Protein AF-A0A377LZ74-F1 (afdb_monomer)

Mean predicted aligned error: 5.1 Å

Nearest PDB structures (foldseek):
  7php-assembly1_A  TM=9.076E-01  e=4.133E-02  Vibrio cholerae RC385
  6z70-assembly1_A  TM=9.208E-01  e=5.095E-02  Aquifex aeolicus VF5
  6fv7-assembly1_B  TM=9.229E-01  e=6.618E-02  Aquifex aeolicus VF5

Structure (mmCIF, N/CA/C/O backbone):
data_AF-A0A377LZ74-F1
#
_entry.id   AF-A0A377LZ74-F1
#
loop_
_atom_site.group_PDB
_atom_site.id
_atom_site.type_symbol
_atom_site.label_atom_id
_atom_site.label_alt_id
_atom_site.label_comp_id
_atom_site.label_asym_id
_atom_site.label_entity_id
_atom_site.label_seq_id
_atom_site.pdbx_PDB_ins_code
_atom_site.Cartn_x
_atom_site.Cartn_y
_atom_site.Cartn_z
_atom_site.occupancy
_atom_site.B_iso_or_equiv
_atom_site.auth_seq_id
_atom_site.auth_comp_id
_atom_site.auth_asym_id
_atom_site.auth_atom_id
_atom_site.pdbx_PDB_model_num
ATOM 1 N N . MET A 1 1 ? 7.540 -11.744 26.910 1.00 52.34 1 MET A N 1
ATOM 2 C CA . MET A 1 1 ? 6.589 -11.656 25.779 1.00 52.34 1 MET A CA 1
ATOM 3 C C . MET A 1 1 ? 6.046 -10.232 25.744 1.00 52.34 1 MET A C 1
ATOM 5 O O . MET A 1 1 ? 5.077 -9.950 26.429 1.00 52.34 1 MET A O 1
ATOM 9 N N . VAL A 1 2 ? 6.715 -9.321 25.028 1.00 64.06 2 VAL A N 1
ATOM 10 C CA . VAL A 1 2 ? 6.489 -7.856 25.119 1.00 64.06 2 VAL A CA 1
ATOM 11 C C . VAL A 1 2 ? 5.058 -7.429 24.738 1.00 64.06 2 VAL A C 1
ATOM 13 O O . VAL A 1 2 ? 4.565 -6.429 25.237 1.00 64.06 2 VAL A O 1
ATOM 16 N N . ALA A 1 3 ? 4.344 -8.213 23.923 1.00 61.88 3 ALA A N 1
ATOM 17 C CA . ALA A 1 3 ? 2.965 -7.913 23.517 1.00 61.88 3 ALA A CA 1
ATOM 18 C C . ALA A 1 3 ? 1.879 -8.354 24.527 1.00 61.88 3 ALA A C 1
ATOM 20 O O . ALA A 1 3 ? 0.712 -7.994 24.372 1.00 61.88 3 ALA A O 1
ATOM 21 N N . GLY A 1 4 ? 2.228 -9.149 25.548 1.00 67.88 4 GLY A N 1
ATOM 22 C CA . GLY A 1 4 ? 1.252 -9.683 26.507 1.00 67.88 4 GLY A CA 1
ATOM 23 C C . GLY A 1 4 ? 0.618 -8.600 27.383 1.00 67.88 4 GLY A C 1
ATOM 24 O O . GLY A 1 4 ? -0.591 -8.635 27.615 1.00 67.88 4 GLY A O 1
ATOM 25 N N . GLU A 1 5 ? 1.422 -7.613 27.783 1.00 78.31 5 GLU A N 1
ATOM 26 C CA . GLU A 1 5 ? 1.071 -6.538 28.724 1.00 78.31 5 GLU A CA 1
ATOM 27 C C . GLU A 1 5 ? 0.351 -5.345 28.070 1.00 78.31 5 GLU A C 1
ATOM 29 O O . GLU A 1 5 ? -0.051 -4.414 28.763 1.00 78.31 5 GLU A O 1
ATOM 34 N N . ALA A 1 6 ? 0.168 -5.351 26.744 1.00 80.31 6 ALA A N 1
ATOM 35 C CA . ALA A 1 6 ? -0.540 -4.278 26.051 1.00 80.31 6 ALA A CA 1
ATOM 36 C C . ALA A 1 6 ? -2.033 -4.249 26.430 1.00 80.31 6 ALA A C 1
ATOM 38 O O . ALA A 1 6 ? -2.666 -5.302 26.585 1.00 80.31 6 ALA A O 1
ATOM 39 N N . THR A 1 7 ? -2.600 -3.042 26.530 1.00 86.56 7 THR A N 1
ATOM 40 C CA . THR A 1 7 ? -4.037 -2.835 26.749 1.00 86.56 7 THR A CA 1
ATOM 41 C C . THR A 1 7 ? -4.852 -3.469 25.620 1.00 86.56 7 THR A C 1
ATOM 43 O O . THR A 1 7 ? -4.392 -3.564 24.479 1.00 86.56 7 THR A O 1
ATOM 46 N N . ASN A 1 8 ? -6.074 -3.913 25.929 1.00 86.75 8 ASN A N 1
ATOM 47 C CA . ASN A 1 8 ? -6.950 -4.555 24.939 1.00 86.75 8 ASN A CA 1
ATOM 48 C C . ASN A 1 8 ? -7.214 -3.643 23.729 1.00 86.75 8 ASN A C 1
ATOM 50 O O . ASN A 1 8 ? -7.188 -4.103 22.597 1.00 86.75 8 ASN A O 1
ATOM 54 N N . GLU A 1 9 ? -7.322 -2.337 23.958 1.00 86.31 9 GLU A N 1
ATOM 55 C CA . GLU A 1 9 ? -7.543 -1.335 22.913 1.00 86.31 9 GLU A CA 1
ATOM 56 C C . GLU A 1 9 ? -6.394 -1.263 21.889 1.00 86.31 9 GLU A C 1
ATOM 58 O O . GLU A 1 9 ? -6.622 -1.178 20.684 1.00 86.31 9 GLU A O 1
ATOM 63 N N . VAL A 1 10 ? -5.138 -1.394 22.336 1.00 86.25 10 VAL A N 1
ATOM 64 C CA . VAL A 1 10 ? -3.976 -1.450 21.429 1.00 86.25 10 VAL A CA 1
ATOM 65 C C . VAL A 1 10 ? -3.977 -2.746 20.619 1.00 86.25 10 VAL A C 1
ATOM 67 O O . VAL A 1 10 ? -3.599 -2.738 19.447 1.00 86.25 10 VAL A O 1
ATOM 70 N N . LYS A 1 11 ? -4.405 -3.859 21.225 1.00 86.56 11 LYS A N 1
ATOM 71 C CA . LYS A 1 11 ? -4.501 -5.157 20.542 1.00 86.56 11 LYS A CA 1
ATOM 72 C C . LYS A 1 11 ? -5.573 -5.130 19.451 1.00 86.56 11 LYS A C 1
ATOM 74 O O . LYS A 1 11 ? -5.296 -5.603 18.352 1.00 86.56 11 LYS A O 1
ATOM 79 N N . ASP A 1 12 ? -6.724 -4.516 19.712 1.00 87.56 12 ASP A N 1
ATOM 80 C CA . ASP A 1 12 ? -7.816 -4.388 18.737 1.00 87.56 12 ASP A CA 1
ATOM 81 C C . ASP A 1 12 ? -7.434 -3.484 17.557 1.00 87.56 12 ASP A C 1
ATOM 83 O O . ASP A 1 12 ? -7.675 -3.822 16.392 1.00 87.56 12 ASP A O 1
ATOM 87 N N . LEU A 1 13 ? -6.752 -2.367 17.830 1.00 86.38 13 LEU A N 1
ATOM 88 C CA . LEU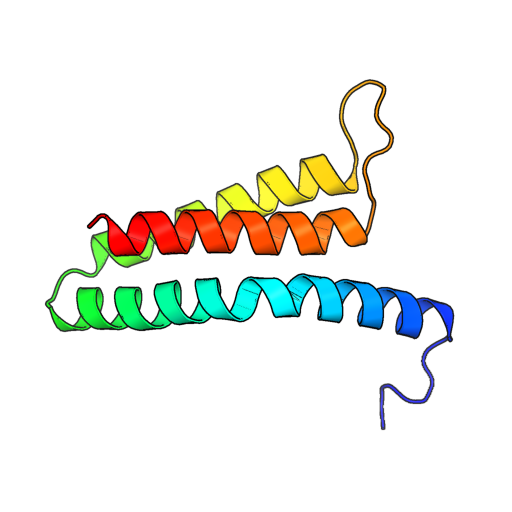 A 1 13 ? -6.197 -1.511 16.780 1.00 86.38 13 LEU A CA 1
ATOM 89 C C . LEU A 1 13 ? -5.166 -2.272 15.939 1.00 86.38 13 LEU A C 1
ATOM 91 O O . LEU A 1 13 ? -5.257 -2.282 14.711 1.00 86.38 13 LEU A O 1
ATOM 95 N N . ALA A 1 14 ? -4.212 -2.950 16.583 1.00 86.12 14 ALA A N 1
ATOM 96 C CA . ALA A 1 14 ? -3.196 -3.734 15.889 1.00 86.12 14 ALA A CA 1
ATOM 97 C C . ALA A 1 14 ? -3.808 -4.846 15.025 1.00 86.12 14 ALA A C 1
ATOM 99 O O . ALA A 1 14 ? -3.365 -5.032 13.891 1.00 86.12 14 ALA A O 1
ATOM 100 N N . LEU A 1 15 ? -4.836 -5.543 15.525 1.00 88.62 15 LEU A N 1
ATOM 101 C CA . LEU A 1 15 ? -5.579 -6.549 14.766 1.00 88.62 15 LEU A CA 1
ATOM 102 C C . LEU A 1 15 ? -6.200 -5.930 13.514 1.00 88.62 15 LEU A C 1
ATOM 104 O O . LEU A 1 15 ? -5.929 -6.399 12.413 1.00 88.62 15 LEU A O 1
ATOM 108 N N . THR A 1 16 ? -6.926 -4.824 13.675 1.00 87.00 16 THR A N 1
ATOM 109 C CA . THR A 1 16 ? -7.551 -4.100 12.560 1.00 87.00 16 THR A CA 1
ATOM 110 C C . THR A 1 16 ? -6.515 -3.719 11.499 1.00 87.00 16 THR A C 1
ATOM 112 O O . THR A 1 16 ? -6.704 -3.938 10.306 1.00 87.00 16 THR A O 1
ATOM 115 N N . TYR A 1 17 ? -5.365 -3.183 11.907 1.00 84.50 17 TYR A N 1
ATOM 116 C CA . TYR A 1 17 ? -4.313 -2.814 10.960 1.00 84.50 17 TYR A CA 1
ATOM 117 C C . TYR A 1 17 ? -3.665 -4.016 10.279 1.00 84.50 17 TYR A C 1
ATOM 119 O O . TYR A 1 17 ? -3.337 -3.942 9.092 1.00 84.50 17 TYR A O 1
ATOM 127 N N . LEU A 1 18 ? -3.480 -5.122 11.001 1.00 86.88 18 LEU A N 1
ATOM 128 C CA . LEU A 1 18 ? -2.967 -6.361 10.428 1.00 86.88 18 LEU A CA 1
ATOM 129 C C . LEU A 1 18 ? -3.938 -6.929 9.394 1.00 86.88 18 LEU A C 1
ATOM 131 O O . LEU A 1 18 ? -3.496 -7.247 8.294 1.00 86.88 18 LEU A O 1
ATO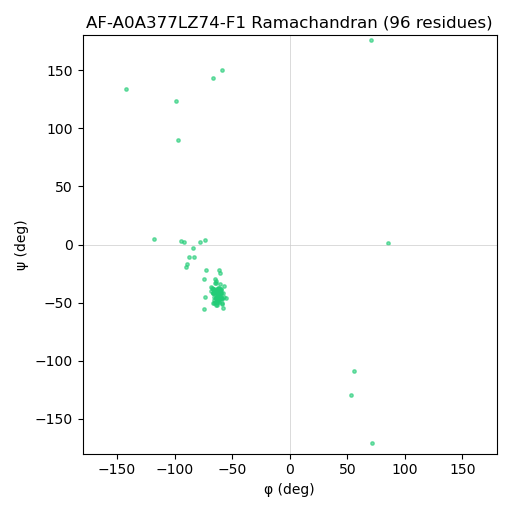M 135 N N . GLU A 1 19 ? -5.238 -6.983 9.688 1.00 88.38 19 GLU A N 1
ATOM 136 C CA . GLU A 1 19 ? -6.270 -7.434 8.744 1.00 88.38 19 GLU A CA 1
ATOM 137 C C . GLU A 1 19 ? -6.248 -6.611 7.454 1.00 88.38 19 GLU A C 1
ATOM 139 O O . GLU A 1 19 ? -6.220 -7.161 6.351 1.00 88.38 19 GLU A O 1
ATOM 144 N N . MET A 1 20 ? -6.146 -5.289 7.583 1.00 84.50 20 MET A N 1
ATOM 145 C CA . MET A 1 20 ? -6.049 -4.394 6.432 1.00 84.50 20 MET A CA 1
ATOM 146 C C . MET A 1 20 ? -4.735 -4.586 5.671 1.00 84.50 20 MET A C 1
ATOM 148 O O . MET A 1 20 ? -4.722 -4.655 4.444 1.00 84.50 20 MET A O 1
ATOM 152 N N . THR A 1 21 ? -3.620 -4.739 6.386 1.00 86.12 21 THR A N 1
ATOM 153 C CA . THR A 1 21 ? -2.302 -4.972 5.781 1.00 86.12 21 THR A CA 1
ATOM 154 C C . THR A 1 21 ? -2.253 -6.304 5.040 1.00 86.12 21 THR A C 1
ATOM 156 O O . THR A 1 21 ? -1.584 -6.391 4.005 1.00 86.12 21 THR A O 1
ATOM 159 N N . VAL A 1 22 ? -2.975 -7.327 5.506 1.00 90.94 22 VAL A N 1
ATOM 160 C CA . VAL A 1 22 ? -2.989 -8.649 4.873 1.00 90.94 22 VAL A CA 1
ATOM 161 C C . VAL A 1 22 ? -3.476 -8.576 3.426 1.00 90.94 22 VAL A C 1
ATOM 163 O O . VAL A 1 22 ? -2.883 -9.197 2.542 1.00 90.94 22 VAL A O 1
ATOM 166 N N . LEU A 1 23 ? -4.469 -7.729 3.148 1.00 91.31 23 LEU A N 1
ATOM 167 C CA . LEU A 1 23 ? -4.995 -7.501 1.797 1.00 91.31 23 LEU A CA 1
ATOM 168 C C . LEU A 1 23 ? -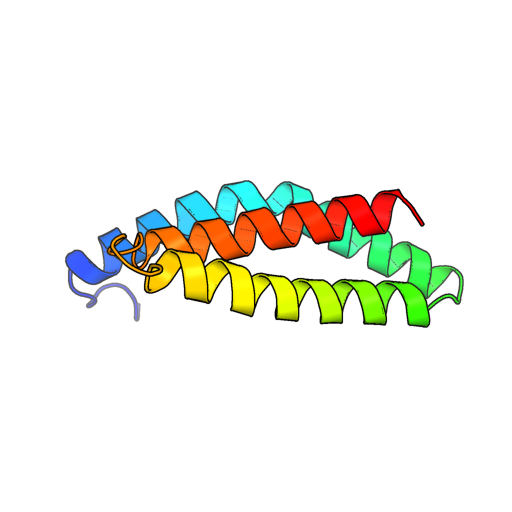3.947 -6.940 0.823 1.00 91.31 23 LEU A C 1
ATOM 170 O O . LEU A 1 23 ? -4.083 -7.077 -0.395 1.00 91.31 23 LEU A O 1
ATOM 174 N N . SER A 1 24 ? -2.889 -6.322 1.349 1.00 91.62 24 SER A N 1
ATOM 175 C CA . SER A 1 24 ? -1.804 -5.740 0.561 1.00 91.62 24 SER A CA 1
ATOM 176 C C . SER A 1 24 ? -0.681 -6.727 0.215 1.00 91.62 24 SER A C 1
ATOM 178 O O . SER A 1 24 ? 0.166 -6.397 -0.618 1.00 91.62 24 SER A O 1
ATOM 180 N N . TYR A 1 25 ? -0.644 -7.927 0.816 1.00 92.88 25 TYR A N 1
ATOM 181 C CA . TYR A 1 25 ? 0.428 -8.903 0.573 1.00 92.88 25 TYR A CA 1
ATOM 182 C C . TYR A 1 25 ? 0.555 -9.354 -0.889 1.00 92.88 25 TYR A C 1
ATOM 184 O O . TYR A 1 25 ? 1.692 -9.413 -1.361 1.00 92.88 25 TYR A O 1
ATOM 192 N N . PRO A 1 26 ? -0.532 -9.619 -1.645 1.00 94.81 26 PRO A N 1
ATOM 193 C CA . PRO A 1 26 ? -0.414 -9.971 -3.061 1.00 94.81 26 PRO A CA 1
ATOM 194 C C . PRO A 1 26 ? 0.278 -8.874 -3.879 1.00 94.81 26 PRO A C 1
ATOM 196 O O . PRO A 1 26 ? 1.219 -9.142 -4.625 1.00 94.81 26 PRO A O 1
ATOM 199 N N . ALA A 1 27 ? -0.121 -7.616 -3.677 1.00 93.56 27 ALA A N 1
ATOM 200 C CA . ALA A 1 27 ? 0.495 -6.471 -4.339 1.00 93.56 27 ALA A CA 1
ATOM 201 C C . ALA A 1 27 ? 1.962 -6.277 -3.917 1.00 93.56 27 ALA A C 1
ATOM 203 O O . ALA A 1 27 ? 2.826 -6.018 -4.755 1.00 93.56 27 ALA A O 1
ATOM 204 N N . ALA A 1 28 ? 2.266 -6.464 -2.629 1.00 92.00 28 ALA A N 1
ATOM 205 C CA . ALA A 1 28 ? 3.633 -6.416 -2.122 1.00 92.00 28 ALA A CA 1
ATOM 206 C C . ALA A 1 28 ? 4.524 -7.497 -2.756 1.00 92.00 28 ALA A C 1
ATOM 208 O O . ALA A 1 28 ? 5.669 -7.210 -3.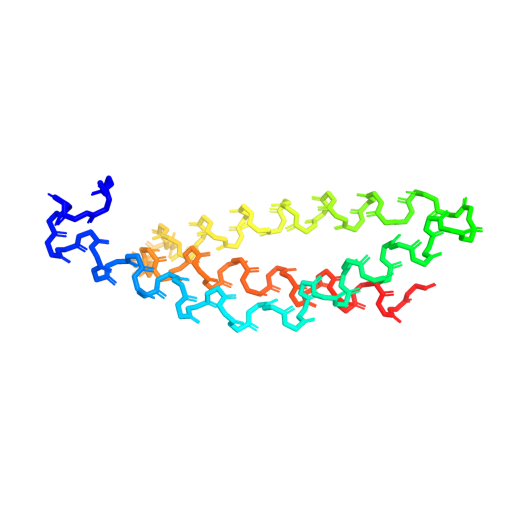103 1.00 92.00 28 ALA A O 1
ATOM 209 N N . ALA A 1 29 ? 4.003 -8.713 -2.947 1.00 95.06 29 ALA A N 1
ATOM 210 C CA . ALA A 1 29 ? 4.724 -9.794 -3.611 1.00 95.06 29 ALA A CA 1
ATOM 211 C C . ALA A 1 29 ? 5.039 -9.446 -5.074 1.00 95.06 29 ALA A C 1
ATOM 213 O O . ALA A 1 29 ? 6.187 -9.585 -5.494 1.00 95.06 29 ALA A O 1
ATOM 214 N N . ILE A 1 30 ? 4.065 -8.917 -5.824 1.00 95.19 30 ILE A N 1
ATOM 215 C CA . ILE A 1 30 ? 4.265 -8.462 -7.212 1.00 95.19 30 ILE A CA 1
ATOM 216 C C . ILE A 1 30 ? 5.341 -7.375 -7.273 1.00 95.19 30 ILE A C 1
ATOM 218 O O . ILE A 1 30 ? 6.293 -7.489 -8.046 1.00 95.19 30 ILE A O 1
ATOM 222 N N . ALA A 1 31 ? 5.228 -6.347 -6.428 1.00 92.00 31 ALA A N 1
ATOM 223 C CA . ALA A 1 31 ? 6.191 -5.255 -6.388 1.00 92.00 31 ALA A CA 1
ATOM 224 C C . ALA A 1 31 ? 7.603 -5.752 -6.032 1.00 92.00 31 ALA A C 1
ATOM 226 O O . ALA A 1 31 ? 8.582 -5.307 -6.633 1.00 92.00 31 ALA A O 1
ATOM 227 N N . LEU A 1 32 ? 7.728 -6.698 -5.096 1.00 93.06 32 LEU A N 1
ATOM 228 C CA . LEU A 1 32 ? 9.014 -7.270 -4.693 1.00 93.06 32 LEU A CA 1
ATOM 229 C C . LEU A 1 32 ? 9.654 -8.089 -5.822 1.00 93.06 32 LEU A C 1
ATOM 231 O O . LEU A 1 32 ? 10.821 -7.865 -6.154 1.00 93.06 32 LEU A O 1
ATOM 235 N N . ILE A 1 33 ? 8.888 -9.007 -6.417 1.00 95.69 33 ILE A N 1
ATOM 236 C CA . ILE A 1 33 ? 9.353 -9.905 -7.480 1.00 95.69 33 ILE A CA 1
ATOM 237 C C . ILE A 1 33 ? 9.700 -9.102 -8.734 1.00 95.69 33 ILE A C 1
ATOM 239 O O . ILE A 1 33 ? 10.813 -9.223 -9.243 1.00 95.69 33 ILE A O 1
ATOM 243 N N . GLY A 1 34 ? 8.799 -8.233 -9.198 1.00 93.56 34 GLY A N 1
ATOM 244 C CA . GLY A 1 34 ? 9.029 -7.431 -10.398 1.00 93.56 34 GLY A CA 1
ATOM 245 C C . GLY A 1 34 ? 10.158 -6.416 -10.219 1.00 93.56 34 GLY A C 1
ATOM 246 O O . GLY A 1 34 ? 11.008 -6.287 -11.098 1.00 93.56 34 GLY A O 1
ATOM 247 N N . SER A 1 35 ? 10.284 -5.792 -9.038 1.00 91.88 35 SER A N 1
ATOM 248 C CA . SER A 1 35 ? 11.464 -4.965 -8.741 1.00 91.88 35 SER A CA 1
ATOM 249 C C . SER A 1 35 ? 12.759 -5.780 -8.786 1.00 91.88 35 SER A C 1
ATOM 251 O O . SER A 1 35 ? 13.789 -5.276 -9.230 1.00 91.88 35 SER A O 1
ATOM 253 N N . GLY A 1 36 ? 12.732 -7.027 -8.305 1.00 92.44 36 GLY A N 1
ATOM 254 C CA . GLY A 1 36 ? 13.862 -7.952 -8.376 1.00 92.44 36 GLY A CA 1
ATOM 255 C C . GLY A 1 36 ? 14.238 -8.309 -9.812 1.00 92.44 36 GLY A C 1
ATOM 256 O O . GLY A 1 36 ? 15.413 -8.219 -10.165 1.00 92.44 36 GLY A O 1
ATOM 257 N N . ALA A 1 37 ? 13.247 -8.634 -10.643 1.00 94.12 37 ALA A N 1
ATOM 258 C CA . ALA A 1 37 ? 13.434 -8.963 -12.053 1.00 94.12 37 ALA A CA 1
ATOM 259 C C . ALA A 1 37 ? 14.041 -7.790 -12.842 1.00 94.12 37 ALA A C 1
ATOM 261 O O . ALA A 1 37 ? 15.052 -7.968 -13.518 1.00 94.12 37 ALA A O 1
ATOM 262 N N . LEU A 1 38 ? 13.496 -6.577 -12.683 1.00 91.38 38 LEU A N 1
ATOM 263 C CA . LEU A 1 38 ? 14.003 -5.368 -13.346 1.00 91.38 38 LEU A CA 1
ATOM 264 C C . LEU A 1 38 ? 15.454 -5.063 -12.956 1.00 91.38 38 LEU A C 1
ATOM 266 O O . LEU A 1 38 ? 16.289 -4.796 -13.823 1.00 91.38 38 LEU A O 1
ATOM 270 N N . ARG A 1 39 ? 15.788 -5.170 -11.661 1.00 92.62 39 ARG A N 1
ATOM 271 C CA . ARG A 1 39 ? 17.175 -5.014 -11.196 1.00 92.62 39 ARG A CA 1
ATOM 272 C C . ARG A 1 39 ? 18.099 -6.087 -11.776 1.00 92.62 39 ARG A C 1
ATOM 274 O O . ARG A 1 39 ? 19.209 -5.753 -12.175 1.00 92.62 39 ARG A O 1
ATOM 281 N N . GLY A 1 40 ? 17.647 -7.341 -11.845 1.00 92.00 40 GLY A N 1
ATOM 282 C CA . GLY A 1 40 ? 18.402 -8.453 -12.434 1.00 92.00 40 GLY A CA 1
ATOM 283 C C . GLY A 1 40 ? 18.656 -8.291 -13.935 1.00 92.00 40 GLY A C 1
ATOM 284 O O . GLY A 1 40 ? 19.711 -8.682 -14.423 1.00 92.00 40 GLY A O 1
ATOM 285 N N . ALA A 1 41 ? 17.740 -7.634 -14.648 1.00 92.06 41 ALA A N 1
ATOM 286 C CA . ALA A 1 41 ? 17.894 -7.262 -16.054 1.00 92.06 41 ALA A CA 1
ATOM 287 C C . ALA A 1 41 ? 18.797 -6.027 -16.278 1.00 92.06 41 ALA A C 1
ATOM 289 O O . ALA A 1 41 ? 18.951 -5.569 -17.407 1.00 92.06 41 ALA A O 1
ATOM 290 N N . GLY A 1 42 ? 19.380 -5.455 -15.216 1.00 91.56 42 GLY A N 1
ATOM 291 C CA . GLY A 1 42 ? 20.232 -4.264 -15.284 1.00 91.56 42 GLY A CA 1
ATOM 292 C C . GLY A 1 42 ? 19.473 -2.932 -15.256 1.00 91.56 42 GLY A C 1
ATOM 293 O O . GLY A 1 42 ? 20.099 -1.872 -15.277 1.00 91.56 42 GLY A O 1
ATOM 294 N N . ASN A 1 43 ? 18.139 -2.947 -15.152 1.00 88.25 43 ASN A N 1
ATOM 295 C CA . ASN A 1 43 ? 17.323 -1.740 -15.056 1.00 88.25 43 ASN A CA 1
ATOM 296 C C . ASN A 1 43 ? 16.982 -1.414 -13.596 1.00 88.25 43 ASN A C 1
ATOM 298 O O . ASN A 1 43 ? 1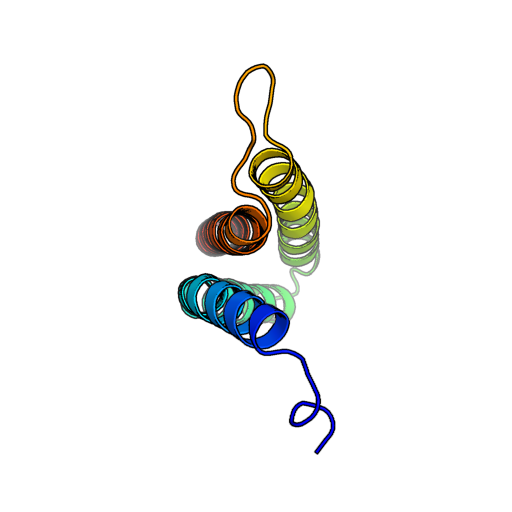5.965 -1.832 -13.045 1.00 88.25 43 ASN A O 1
ATOM 302 N N . THR A 1 44 ? 17.845 -0.632 -12.953 1.00 89.06 44 THR A N 1
ATOM 303 C CA . THR A 1 44 ? 17.686 -0.249 -11.540 1.00 89.06 44 THR A CA 1
ATOM 304 C C . THR A 1 44 ? 16.894 1.043 -11.339 1.00 89.06 44 THR A C 1
ATOM 306 O O . THR A 1 44 ? 16.370 1.276 -10.249 1.00 89.06 44 THR A O 1
ATOM 309 N N . LYS A 1 45 ? 16.768 1.879 -12.377 1.00 91.88 45 LYS A N 1
ATOM 310 C CA . LYS A 1 45 ? 16.117 3.195 -12.279 1.00 91.88 45 LYS A CA 1
ATOM 311 C C . LYS A 1 45 ? 14.601 3.078 -12.156 1.00 91.88 45 LYS A C 1
ATOM 313 O O . LYS A 1 45 ? 14.017 3.729 -11.295 1.00 91.88 45 LYS A O 1
ATOM 318 N N . ILE A 1 46 ? 13.978 2.228 -12.973 1.00 90.25 46 ILE A N 1
ATOM 319 C CA . ILE A 1 46 ? 12.527 1.995 -12.933 1.00 90.25 46 ILE A CA 1
ATOM 320 C C . ILE A 1 46 ? 12.063 1.510 -11.548 1.00 90.25 46 ILE A C 1
ATOM 322 O O . ILE A 1 46 ? 11.220 2.179 -10.947 1.00 90.25 46 ILE A O 1
ATOM 326 N N . PRO A 1 47 ? 12.623 0.428 -10.968 1.00 88.75 47 PRO A N 1
ATOM 327 C CA . PRO A 1 47 ? 12.169 -0.048 -9.665 1.00 88.75 47 PRO A CA 1
ATOM 328 C C . PRO A 1 47 ? 12.433 0.959 -8.538 1.00 88.75 47 PRO A C 1
ATOM 330 O O . PRO A 1 47 ? 11.655 1.008 -7.587 1.00 88.75 47 PRO A O 1
ATOM 333 N N . LEU A 1 48 ? 13.480 1.789 -8.634 1.00 91.50 48 LEU A N 1
ATOM 334 C CA . LEU A 1 48 ? 13.727 2.867 -7.671 1.00 91.50 48 LEU A CA 1
ATOM 335 C C . LEU A 1 48 ? 12.619 3.927 -7.715 1.00 91.50 48 LEU A C 1
ATOM 337 O O . LEU A 1 48 ? 12.070 4.282 -6.673 1.00 91.50 48 LEU A O 1
ATOM 341 N N . LEU A 1 49 ? 12.275 4.406 -8.915 1.00 93.62 49 LEU A N 1
ATOM 342 C CA . LEU A 1 49 ? 11.236 5.420 -9.103 1.00 93.62 49 LEU A CA 1
ATOM 343 C C . LEU A 1 49 ? 9.866 4.909 -8.650 1.00 93.62 49 LEU A C 1
ATOM 345 O O . LEU A 1 49 ? 9.150 5.634 -7.963 1.00 93.62 49 LEU A O 1
ATOM 349 N N . ILE A 1 50 ? 9.529 3.654 -8.963 1.00 92.06 50 ILE A N 1
ATOM 350 C CA . ILE A 1 50 ? 8.252 3.057 -8.552 1.00 92.06 50 ILE A CA 1
ATOM 351 C C . ILE A 1 50 ? 8.184 2.903 -7.029 1.00 92.06 50 ILE A C 1
ATOM 353 O O . ILE A 1 50 ? 7.199 3.316 -6.424 1.00 92.06 50 ILE A O 1
ATOM 357 N N . ASN A 1 51 ? 9.225 2.365 -6.379 1.00 91.44 51 ASN A N 1
ATOM 358 C CA . ASN A 1 51 ? 9.218 2.205 -4.919 1.00 91.44 51 ASN A CA 1
ATOM 359 C C . ASN A 1 51 ? 9.195 3.554 -4.183 1.00 91.44 51 ASN A C 1
ATOM 361 O O . ASN A 1 51 ? 8.485 3.698 -3.185 1.00 91.44 51 ASN A O 1
ATOM 365 N N . GLY A 1 52 ? 9.942 4.547 -4.676 1.00 92.88 52 GLY A N 1
ATOM 366 C CA . GLY A 1 52 ? 9.915 5.905 -4.134 1.00 92.88 52 GLY A CA 1
ATOM 367 C C . GLY A 1 52 ? 8.536 6.550 -4.289 1.00 92.88 52 GLY A C 1
ATOM 368 O O . GLY A 1 52 ? 7.955 7.009 -3.307 1.00 92.88 52 GLY A O 1
ATOM 369 N N . GLY A 1 53 ? 7.971 6.500 -5.499 1.00 93.31 53 GLY A N 1
ATOM 370 C CA . GLY A 1 53 ? 6.631 7.012 -5.790 1.00 93.31 53 GLY A CA 1
ATOM 371 C C . GLY A 1 53 ? 5.541 6.327 -4.966 1.00 93.31 53 GLY A C 1
ATOM 372 O O . GLY A 1 53 ? 4.652 6.997 -4.450 1.00 93.31 53 GLY A O 1
ATOM 373 N N . MET A 1 54 ? 5.646 5.014 -4.756 1.00 93.00 54 MET A N 1
ATOM 374 C CA . MET A 1 54 ? 4.717 4.246 -3.925 1.00 93.00 54 MET A CA 1
ATOM 375 C C . MET A 1 54 ? 4.728 4.703 -2.462 1.00 93.00 54 MET A C 1
ATOM 377 O O . MET A 1 54 ? 3.664 4.801 -1.858 1.00 93.00 54 MET A O 1
ATOM 381 N N . ASN A 1 55 ? 5.897 5.009 -1.888 1.00 92.81 55 ASN A N 1
ATOM 382 C CA . ASN A 1 55 ? 5.978 5.539 -0.522 1.00 92.81 55 ASN A CA 1
ATOM 383 C C . ASN A 1 55 ? 5.388 6.951 -0.427 1.00 92.81 55 ASN A C 1
ATOM 385 O O . ASN A 1 55 ? 4.665 7.248 0.519 1.00 92.81 55 ASN A O 1
ATOM 389 N N . ILE A 1 56 ? 5.637 7.805 -1.424 1.00 96.06 56 ILE A N 1
ATOM 390 C CA . ILE A 1 56 ? 5.047 9.151 -1.473 1.00 96.06 56 ILE A CA 1
ATOM 391 C C . ILE A 1 56 ? 3.519 9.061 -1.572 1.00 96.06 56 ILE A C 1
ATOM 393 O O . ILE A 1 56 ? 2.814 9.699 -0.792 1.00 96.06 56 ILE A O 1
ATOM 397 N N . LEU A 1 57 ? 3.000 8.228 -2.480 1.00 94.12 57 LEU A N 1
ATOM 398 C CA . LEU A 1 57 ? 1.565 7.959 -2.594 1.00 94.12 57 LEU A CA 1
ATOM 399 C C . LEU A 1 57 ? 0.998 7.405 -1.290 1.00 94.12 57 LEU A C 1
ATOM 401 O O . LEU A 1 57 ? -0.058 7.854 -0.854 1.00 94.12 57 LEU A O 1
ATOM 405 N N . ASN A 1 58 ? 1.720 6.500 -0.628 1.00 94.69 58 ASN A N 1
ATOM 406 C CA . ASN A 1 58 ? 1.305 5.965 0.657 1.00 94.69 58 ASN A CA 1
ATOM 407 C C . ASN A 1 58 ? 1.167 7.050 1.717 1.00 94.69 58 ASN A C 1
ATOM 409 O O . ASN A 1 58 ? 0.139 7.085 2.388 1.00 94.69 58 ASN A O 1
ATOM 413 N N . ILE A 1 59 ? 2.136 7.953 1.833 1.00 93.81 59 ILE A N 1
ATOM 414 C CA . ILE A 1 59 ? 2.060 9.061 2.784 1.00 93.81 59 ILE A CA 1
ATOM 415 C C . ILE A 1 59 ? 0.872 9.964 2.448 1.00 93.81 59 ILE A C 1
ATOM 417 O O . ILE A 1 59 ? 0.096 10.285 3.345 1.00 93.81 59 ILE A O 1
ATOM 421 N N . MET A 1 60 ? 0.678 10.329 1.17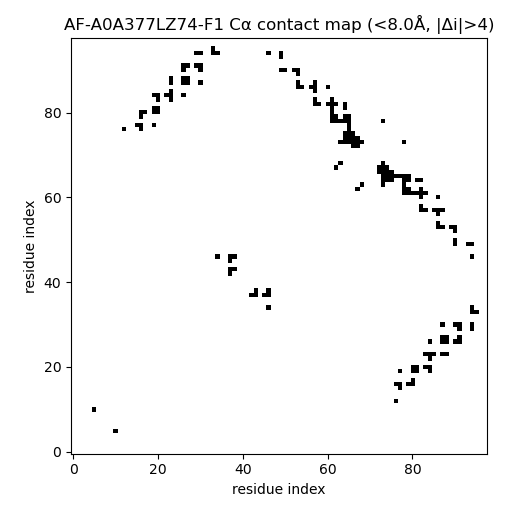7 1.00 95.06 60 MET A N 1
ATOM 422 C CA . MET A 1 60 ? -0.423 11.212 0.774 1.00 95.06 60 MET A CA 1
ATOM 423 C C . MET A 1 60 ? -1.795 10.581 1.026 1.00 95.06 60 MET A C 1
ATOM 425 O O . MET A 1 60 ? -2.632 11.180 1.697 1.00 95.06 60 MET A O 1
ATOM 429 N N . ILE A 1 61 ? -2.017 9.360 0.532 1.00 93.44 61 ILE A N 1
ATOM 430 C CA . ILE A 1 61 ? -3.299 8.661 0.664 1.00 93.44 61 ILE A CA 1
ATOM 431 C C . ILE A 1 61 ? -3.573 8.346 2.134 1.00 93.44 61 ILE A C 1
ATOM 433 O O . ILE A 1 61 ? -4.672 8.609 2.611 1.00 93.44 61 ILE A O 1
ATOM 437 N N . SER A 1 62 ? -2.584 7.836 2.875 1.00 93.12 62 SER A N 1
ATOM 438 C CA . SER A 1 62 ? -2.775 7.530 4.297 1.00 93.12 62 SER A CA 1
ATOM 439 C C . SER A 1 62 ? -3.058 8.797 5.095 1.00 93.12 62 SER A C 1
ATOM 441 O O . SER A 1 62 ? -3.979 8.787 5.894 1.00 93.12 62 SER A O 1
ATOM 443 N N . SER A 1 63 ? -2.353 9.908 4.853 1.00 92.56 63 SER A N 1
ATOM 444 C CA . SER A 1 63 ? -2.621 11.176 5.554 1.00 92.56 63 SER A CA 1
ATOM 445 C C . SER A 1 63 ? -4.051 11.662 5.318 1.00 92.56 63 SER A C 1
ATOM 447 O O . SER A 1 63 ? -4.748 12.003 6.269 1.00 92.56 63 SER A O 1
ATOM 449 N N . VAL A 1 64 ? -4.512 11.626 4.064 1.00 93.75 64 VAL A N 1
ATOM 450 C CA . VAL A 1 64 ? -5.889 11.991 3.697 1.00 93.75 64 VAL A CA 1
ATOM 451 C C . VAL A 1 64 ? -6.910 11.068 4.362 1.00 93.75 64 VAL A C 1
ATOM 453 O O . VAL A 1 64 ? -7.914 11.542 4.883 1.00 93.75 64 VAL A O 1
ATOM 456 N N . LEU A 1 65 ? -6.664 9.756 4.373 1.00 92.50 65 LEU A N 1
ATOM 457 C CA . LEU A 1 65 ? -7.582 8.786 4.971 1.00 92.50 65 LEU A CA 1
ATOM 458 C C . LEU A 1 65 ? -7.559 8.807 6.502 1.00 9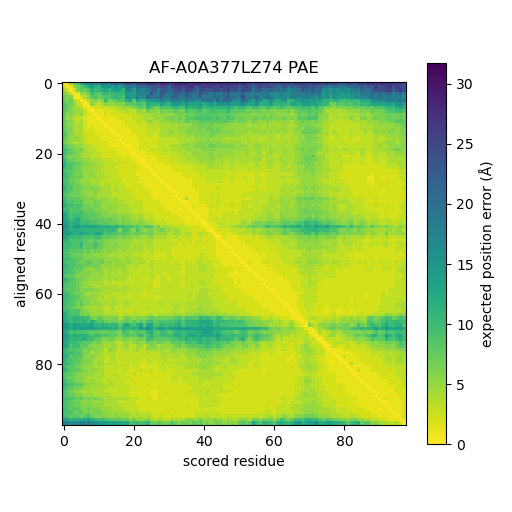2.50 65 LEU A C 1
ATOM 460 O O . LEU A 1 65 ? -8.569 8.486 7.112 1.00 92.50 65 LEU A O 1
ATOM 464 N N . ILE A 1 66 ? -6.435 9.148 7.131 1.00 92.81 66 ILE A N 1
ATOM 465 C CA . ILE A 1 66 ? -6.311 9.218 8.591 1.00 92.81 66 ILE A CA 1
ATOM 466 C C . ILE A 1 66 ? -7.013 10.470 9.110 1.00 92.81 66 ILE A C 1
ATOM 468 O O . ILE A 1 66 ? -7.874 10.356 9.977 1.00 92.81 66 ILE A O 1
ATOM 472 N N . TYR A 1 67 ? -6.639 11.641 8.587 1.00 91.44 67 TYR A N 1
ATOM 473 C CA . TYR A 1 67 ? -7.086 12.933 9.114 1.00 91.44 67 TYR A CA 1
ATOM 474 C C . TYR A 1 67 ? -8.390 13.430 8.491 1.00 91.44 67 TYR A C 1
ATOM 476 O O . TYR A 1 67 ? -9.019 14.331 9.038 1.00 91.44 67 TYR A O 1
ATOM 484 N N . GLY A 1 68 ? -8.790 12.859 7.353 1.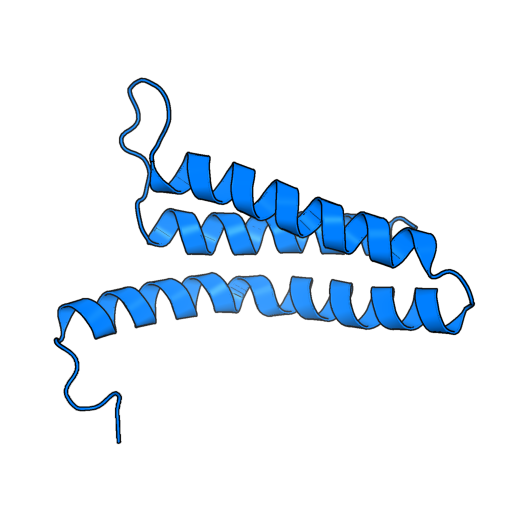00 88.31 68 GLY A N 1
ATOM 485 C CA . GLY A 1 68 ? -9.917 13.365 6.590 1.00 88.31 68 GLY A CA 1
ATOM 486 C C . GLY A 1 68 ? -9.610 14.701 5.912 1.00 88.31 68 GLY A C 1
ATOM 487 O O . GLY A 1 68 ? -8.516 15.261 6.024 1.00 88.31 68 GLY A O 1
ATOM 488 N N . VAL A 1 69 ? -10.566 15.197 5.128 1.00 90.38 69 VAL A N 1
ATOM 489 C CA . VAL A 1 69 ? -10.418 16.429 4.340 1.00 90.38 69 VAL A CA 1
ATOM 490 C C . VAL A 1 69 ? -11.743 17.194 4.360 1.00 90.38 69 VAL A C 1
ATOM 492 O O . VAL A 1 69 ? -12.809 16.615 4.147 1.00 90.38 69 VAL A O 1
ATOM 495 N N . PHE A 1 70 ? -11.674 18.507 4.602 1.00 85.12 70 PHE A N 1
ATOM 496 C CA . PHE A 1 70 ? -12.824 19.409 4.753 1.00 85.12 70 PHE A CA 1
ATOM 497 C C . PHE A 1 70 ? -13.808 18.964 5.848 1.00 85.12 70 PHE A C 1
ATOM 499 O O . PHE A 1 70 ? -13.503 19.090 7.028 1.00 85.12 70 PHE A O 1
ATOM 506 N N . SER A 1 71 ? -14.994 18.490 5.460 1.00 85.56 71 SER A N 1
ATOM 507 C CA . SER A 1 71 ? -16.084 18.092 6.361 1.00 85.56 71 SER A CA 1
ATOM 508 C C . SER A 1 71 ? -16.084 16.597 6.687 1.00 85.56 71 SER A C 1
ATOM 510 O O . SER A 1 71 ? -17.005 16.122 7.345 1.00 85.56 71 SER A O 1
ATOM 512 N N . TRP A 1 72 ? -15.097 15.845 6.198 1.00 89.12 72 TRP A N 1
ATOM 513 C CA . TRP A 1 72 ? -14.954 14.425 6.493 1.00 89.12 72 TRP A CA 1
ATOM 514 C C . TRP A 1 72 ? -13.925 14.218 7.606 1.00 89.12 72 TRP A C 1
ATOM 516 O O . TRP A 1 72 ? -12.781 14.625 7.438 1.00 89.12 72 TRP A O 1
ATOM 526 N N . GLU A 1 73 ? -14.312 13.555 8.701 1.00 81.69 73 GLU A N 1
ATOM 527 C CA . GLU A 1 73 ? -13.452 13.277 9.874 1.00 81.69 73 GLU A CA 1
ATOM 528 C C . GLU A 1 73 ? -12.387 12.185 9.641 1.00 81.69 73 GLU A C 1
ATOM 530 O O . GLU A 1 73 ? -11.640 11.831 10.551 1.00 81.69 73 GLU A O 1
ATOM 535 N N . GLY A 1 74 ? -12.280 11.657 8.418 1.00 88.44 74 GLY A N 1
ATOM 536 C CA . GLY A 1 74 ? -11.343 10.585 8.096 1.00 88.44 74 GLY A CA 1
ATOM 537 C C . GLY A 1 74 ? -11.752 9.244 8.708 1.00 88.44 74 GLY A C 1
ATOM 538 O O . GLY A 1 74 ? -12.861 9.055 9.203 1.00 88.44 74 GLY A O 1
ATOM 539 N N . MET A 1 75 ? -10.853 8.271 8.616 1.00 87.31 75 MET A N 1
ATOM 540 C CA . MET A 1 75 ? -11.038 6.887 9.069 1.00 87.31 75 MET A CA 1
ATOM 541 C C . MET A 1 75 ? -10.047 6.506 10.176 1.00 87.31 75 MET A C 1
ATOM 543 O O . MET A 1 75 ? -9.970 5.336 10.561 1.00 87.31 75 MET A O 1
ATOM 547 N N . GLY A 1 76 ? -9.240 7.461 10.652 1.00 87.62 76 GLY A N 1
ATOM 548 C CA . GLY A 1 76 ? -8.221 7.230 11.669 1.00 87.62 76 GLY A CA 1
ATOM 549 C C . GLY A 1 76 ? -7.284 6.078 11.297 1.00 87.62 76 GLY A C 1
ATOM 550 O O . GLY A 1 76 ? -6.744 6.013 10.192 1.00 87.62 76 GLY A O 1
ATOM 551 N N . PHE A 1 77 ? -7.104 5.136 12.223 1.00 85.31 77 PHE A N 1
ATOM 552 C CA . PHE A 1 77 ? -6.143 4.039 12.079 1.00 85.31 77 PHE A CA 1
ATOM 553 C C . PHE A 1 77 ? -6.459 3.077 10.921 1.00 85.31 77 PHE A C 1
ATOM 555 O O . PHE A 1 77 ? -5.548 2.598 10.246 1.00 85.31 77 PHE A O 1
ATOM 562 N N . VAL A 1 78 ? -7.743 2.854 10.620 1.00 88.31 78 VAL A N 1
ATOM 563 C CA . VAL A 1 78 ? -8.176 2.057 9.455 1.00 88.31 78 VAL A CA 1
ATOM 564 C C . VAL A 1 78 ? -7.704 2.708 8.152 1.00 88.31 78 VAL A C 1
ATOM 566 O O . VAL A 1 78 ? -7.269 2.022 7.223 1.00 88.31 78 VAL A O 1
ATOM 569 N N . GLY A 1 79 ? -7.721 4.044 8.108 1.00 88.44 79 GLY A N 1
ATOM 570 C CA . GLY A 1 79 ? -7.238 4.831 6.977 1.00 88.44 79 GLY A CA 1
ATOM 571 C C . GLY A 1 79 ? -5.757 4.603 6.668 1.00 88.44 79 GLY A C 1
ATOM 572 O O . GLY A 1 79 ? -5.380 4.552 5.497 1.00 88.44 79 GLY A O 1
ATOM 573 N N . ALA A 1 80 ? -4.929 4.365 7.691 1.00 88.69 80 ALA A N 1
ATOM 574 C CA . ALA A 1 80 ? -3.518 4.025 7.508 1.00 88.69 80 ALA A CA 1
ATOM 575 C C . ALA A 1 80 ? -3.341 2.679 6.779 1.00 88.69 80 ALA A C 1
ATOM 577 O O . ALA A 1 80 ? -2.561 2.575 5.828 1.00 88.69 80 ALA A O 1
ATOM 578 N N . GLY A 1 81 ? -4.107 1.656 7.177 1.00 89.50 81 GLY A N 1
ATOM 579 C CA . GLY A 1 81 ? -4.083 0.336 6.537 1.00 89.50 81 GLY A CA 1
ATOM 580 C C . GLY A 1 81 ? -4.596 0.361 5.091 1.00 89.50 81 GLY A C 1
ATOM 581 O O . GLY A 1 81 ? -3.997 -0.251 4.200 1.00 89.50 81 GLY A O 1
ATOM 582 N N . LEU A 1 82 ? -5.664 1.121 4.823 1.00 90.69 82 LEU A N 1
ATOM 583 C CA . LEU A 1 82 ? -6.179 1.335 3.464 1.00 90.69 82 LEU A CA 1
ATOM 584 C C . LEU A 1 82 ? -5.179 2.075 2.581 1.00 90.69 82 LEU A C 1
ATOM 586 O O . LEU A 1 82 ? -4.924 1.647 1.456 1.00 90.69 82 LEU A O 1
ATOM 590 N N . GLY A 1 83 ? -4.584 3.156 3.088 1.00 92.00 83 GLY A N 1
ATOM 591 C CA . GLY A 1 83 ? -3.615 3.944 2.335 1.00 92.00 83 GLY A CA 1
ATOM 592 C C . GLY A 1 83 ? -2.380 3.133 1.954 1.00 92.00 83 GLY A C 1
ATOM 593 O O . GLY A 1 83 ? -1.881 3.256 0.830 1.00 92.00 83 GLY A O 1
ATOM 594 N N . LEU A 1 84 ? -1.921 2.240 2.837 1.00 92.00 84 LEU A N 1
ATOM 595 C CA . LEU A 1 84 ? -0.874 1.258 2.533 1.00 92.00 84 LEU A CA 1
ATOM 596 C C . LEU A 1 84 ? -1.297 0.286 1.440 1.00 92.00 84 LEU A C 1
ATOM 598 O O . LEU A 1 84 ? -0.557 0.078 0.476 1.00 92.00 84 LEU A O 1
ATOM 602 N N . THR A 1 85 ? -2.491 -0.277 1.568 1.00 92.62 85 THR A N 1
ATOM 603 C CA . THR A 1 85 ? -3.007 -1.274 0.631 1.00 92.62 85 THR A CA 1
ATOM 604 C C . THR A 1 85 ? -3.167 -0.695 -0.769 1.00 92.62 85 THR A C 1
ATOM 606 O O . THR A 1 85 ? -2.591 -1.224 -1.718 1.00 92.62 85 THR A O 1
ATOM 609 N N . ILE A 1 86 ? -3.861 0.436 -0.900 1.00 93.12 86 ILE A N 1
ATOM 610 C CA . ILE A 1 86 ? -4.103 1.108 -2.183 1.00 93.12 86 ILE A CA 1
ATOM 611 C C . ILE A 1 86 ? -2.779 1.468 -2.861 1.00 93.12 86 ILE A C 1
ATOM 613 O O . ILE A 1 86 ? -2.577 1.166 -4.037 1.00 93.12 86 ILE A O 1
ATOM 617 N N . SER A 1 87 ? -1.840 2.048 -2.111 1.00 94.12 87 SER A N 1
ATOM 618 C CA . SER A 1 87 ? -0.546 2.458 -2.667 1.00 94.12 87 SER A CA 1
ATOM 619 C C . SER A 1 87 ? 0.262 1.270 -3.173 1.00 94.12 87 SER A C 1
ATOM 621 O O . SER A 1 87 ? 0.868 1.349 -4.240 1.00 94.12 87 SER A O 1
ATOM 623 N N . ARG A 1 88 ? 0.221 0.138 -2.459 1.00 93.12 88 ARG A N 1
ATOM 624 C CA . ARG A 1 88 ? 0.855 -1.106 -2.907 1.00 93.12 88 ARG A CA 1
ATOM 625 C C . ARG A 1 88 ? 0.245 -1.635 -4.199 1.00 93.12 88 ARG A C 1
ATOM 627 O O . ARG A 1 88 ? 1.001 -2.049 -5.072 1.00 93.12 88 ARG A O 1
ATOM 634 N N . TYR A 1 89 ? -1.078 -1.593 -4.356 1.00 94.62 89 TYR A N 1
ATOM 635 C CA . TYR A 1 89 ? -1.725 -2.008 -5.606 1.00 94.62 89 TYR A CA 1
ATOM 636 C C . TYR A 1 89 ? -1.365 -1.096 -6.782 1.00 94.62 89 TYR A C 1
ATOM 638 O O . TYR A 1 89 ? -1.105 -1.599 -7.873 1.00 94.62 89 TYR A O 1
ATOM 646 N N . ILE A 1 90 ? -1.261 0.218 -6.563 1.00 93.94 90 ILE A N 1
ATOM 647 C CA . ILE A 1 90 ? -0.785 1.155 -7.593 1.00 93.94 90 ILE A CA 1
ATOM 648 C C . ILE A 1 90 ? 0.665 0.831 -7.982 1.00 93.94 90 ILE A C 1
ATOM 650 O O . ILE A 1 90 ? 0.980 0.739 -9.167 1.00 93.94 90 ILE A O 1
ATOM 654 N N . GLY A 1 91 ? 1.540 0.601 -6.998 1.00 92.88 91 GLY A N 1
ATOM 655 C CA . GLY A 1 91 ? 2.929 0.207 -7.243 1.00 92.88 91 GLY A CA 1
ATOM 656 C C . GLY A 1 91 ? 3.044 -1.120 -8.000 1.00 92.88 91 GLY A C 1
ATOM 657 O O . GLY A 1 91 ? 3.822 -1.224 -8.945 1.00 92.88 91 GLY A O 1
ATOM 658 N N . ALA A 1 92 ? 2.232 -2.115 -7.638 1.00 93.62 92 ALA A N 1
ATOM 659 C CA . ALA A 1 92 ? 2.168 -3.399 -8.329 1.00 93.62 92 ALA A CA 1
ATOM 660 C C . ALA A 1 92 ? 1.711 -3.245 -9.788 1.00 93.62 92 ALA A C 1
ATOM 662 O O . ALA A 1 92 ? 2.337 -3.809 -10.682 1.00 93.62 92 ALA A O 1
ATOM 663 N N . ALA A 1 93 ? 0.674 -2.444 -10.045 1.00 94.25 93 ALA A N 1
ATOM 664 C CA . ALA A 1 93 ? 0.214 -2.157 -11.402 1.00 94.25 93 ALA A CA 1
ATOM 665 C C . ALA A 1 93 ? 1.292 -1.442 -12.235 1.00 94.25 93 ALA A C 1
ATOM 667 O O . ALA A 1 93 ? 1.515 -1.806 -13.387 1.00 94.25 93 ALA A O 1
ATOM 668 N N . ALA A 1 94 ? 2.010 -0.481 -11.642 1.00 92.44 94 ALA A N 1
ATOM 669 C CA . ALA A 1 94 ? 3.120 0.199 -12.305 1.00 92.44 94 ALA A CA 1
ATOM 670 C C . ALA A 1 94 ? 4.256 -0.770 -12.674 1.00 92.44 94 ALA A C 1
ATOM 672 O O . ALA A 1 94 ? 4.797 -0.675 -13.770 1.00 92.44 94 ALA A O 1
ATOM 673 N N . ILE A 1 95 ? 4.579 -1.726 -11.795 1.00 92.00 95 ILE A N 1
ATOM 674 C CA . ILE A 1 95 ? 5.583 -2.773 -12.052 1.00 92.00 95 ILE A CA 1
ATOM 675 C C . ILE A 1 95 ? 5.166 -3.706 -13.190 1.00 92.00 95 ILE A C 1
ATOM 677 O O . ILE A 1 95 ? 6.009 -4.106 -13.979 1.00 92.00 95 ILE A O 1
ATOM 681 N N . LEU A 1 96 ? 3.887 -4.070 -13.279 1.00 90.62 96 LEU A N 1
ATOM 682 C CA . LEU A 1 96 ? 3.397 -4.948 -14.348 1.00 90.62 96 LEU A CA 1
ATOM 683 C C . LEU A 1 96 ? 3.334 -4.252 -15.716 1.00 90.62 96 LEU A C 1
ATOM 685 O O . LEU A 1 96 ? 3.298 -4.930 -16.738 1.00 90.62 96 LEU A O 1
ATOM 689 N N . GLY A 1 97 ? 3.274 -2.919 -15.735 1.00 86.88 97 GLY A N 1
ATOM 690 C CA . GLY A 1 97 ? 3.180 -2.118 -16.955 1.00 86.88 97 GLY A CA 1
ATOM 691 C C . GLY A 1 97 ? 4.515 -1.651 -17.543 1.00 86.88 97 GLY A C 1
ATOM 692 O O . GLY A 1 97 ? 4.483 -0.904 -18.520 1.00 86.88 97 GLY A O 1
ATOM 693 N N . CYS A 1 98 ? 5.656 -2.024 -16.956 1.00 82.00 98 CYS A N 1
ATOM 694 C CA . CYS A 1 98 ? 6.994 -1.650 -17.433 1.00 82.00 98 CYS A CA 1
ATOM 695 C C . CYS A 1 98 ? 7.802 -2.852 -17.922 1.00 82.00 98 CYS A C 1
ATOM 697 O O . CYS A 1 98 ? 8.667 -2.612 -18.795 1.00 82.00 98 CYS A O 1
#

Organism: Enterobacter cloacae (NCBI:txid550)

InterPro domains:
  IPR002528 Multi antimicrobial extrusion protein [PF01554] (6-62)
  IPR050222 Multi Antimicrobial Extrusion (MATE) [PTHR43298] (6-95)

Secondary structure (DSSP, 8-state):
-TTTTS-HHHHHHHHHHHHHHHTTHHHHHHHHHHHHHHHHTT--HHHHHHHHHHHHHHHHHHHHHHH--TT----HHHHHHHHHHHHHHHHHHHHHT-

Radius of gyration: 16.07 Å; Cα contacts (8 Å, |Δi|>4): 102; chains: 1; bounding box: 36×31×46 Å

Foldseek 3Di:
DVPPPDDPVVVVLVVLLVVLLVLQVVLVVLLVVLCVVCVVVVNNPQNVVLVVVLVVQLCVQLVCQQCPDDPDRHDNSNSNSNSNRVSSNVSSVSSVVD

pLDDT: mean 89.28, std 6.83, range [52.34, 96.06]

Sequence (98 aa):
MVAGEATNEVKDLALTYLEMTVLSYPAAAIALIGSGALRGAGNTKIPLLINGGMNILNIMISSVLIYGVFSWEGMGFVGAGLGLTISRYIGAAAILGC

Solvent-accessible surface area (backbone atoms only — not comparable to full-atom values): 5006 Å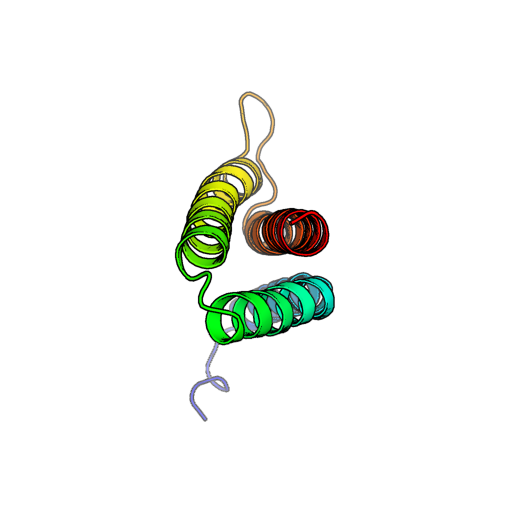² total; per-residue (Å²): 117,88,74,73,81,55,57,69,68,59,51,53,52,51,50,54,34,47,59,39,42,56,76,21,46,68,26,46,49,47,36,52,50,44,37,49,51,37,42,73,72,71,42,54,64,62,44,48,52,44,55,52,49,27,52,52,46,20,52,54,45,15,49,45,30,26,60,25,63,94,94,40,74,44,52,40,69,60,16,43,18,49,15,47,25,54,23,30,45,52,33,21,52,54,52,75,74,110